Protein AF-A0A7S1RD30-F1 (afdb_monomer_lite)

pLDDT: mean 81.07, std 15.84, range [34.28, 95.56]

Sequence (143 aa):
AGASNMWLAKNTEIEVTNLGNGKTKFMSSKQGNGADNPRDPKALTVQQKNRAVTLEFEDFDELKVTMGATAGQHARYFMYVFRPSLICAKTVGKADGSEDEVVKVDPSKATTLPPTTSKPPAKDCLMTVPVLNYCVPKAWKFW

Structure (mmCIF, N/CA/C/O backbone):
data_AF-A0A7S1RD30-F1
#
_entry.id   AF-A0A7S1RD30-F1
#
loop_
_atom_site.group_PDB
_atom_site.id
_atom_site.type_symbol
_atom_site.label_atom_id
_atom_site.label_alt_id
_atom_site.label_comp_id
_atom_site.label_asym_id
_atom_site.label_entity_id
_atom_site.label_seq_id
_atom_site.pdbx_PDB_ins_code
_atom_site.Cartn_x
_atom_site.Cartn_y
_atom_site.Cartn_z
_atom_site.occupancy
_atom_site.B_iso_or_equiv
_atom_site.auth_seq_id
_atom_site.auth_comp_id
_atom_site.auth_asym_id
_atom_site.auth_atom_id
_atom_site.pdbx_PDB_model_num
ATOM 1 N N . ALA A 1 1 ? -16.480 4.480 10.438 1.00 55.56 1 ALA A N 1
ATOM 2 C CA . ALA A 1 1 ? -15.193 4.359 11.152 1.00 55.56 1 ALA A CA 1
ATOM 3 C C . ALA A 1 1 ? -14.045 4.364 10.138 1.00 55.56 1 ALA A C 1
ATOM 5 O O . ALA A 1 1 ? -14.292 4.044 8.980 1.00 55.56 1 ALA A O 1
ATOM 6 N N . GLY A 1 2 ? -12.839 4.788 10.532 1.00 76.06 2 GLY A N 1
ATOM 7 C CA . GLY A 1 2 ? -11.620 4.623 9.723 1.00 76.06 2 GLY A CA 1
ATOM 8 C C . GLY A 1 2 ? -10.939 3.281 10.019 1.00 76.06 2 GLY A C 1
ATOM 9 O O . GLY A 1 2 ? -11.403 2.551 10.889 1.00 76.06 2 GLY A O 1
ATOM 10 N N . ALA A 1 3 ? -9.850 2.955 9.320 1.00 87.88 3 ALA A N 1
ATOM 11 C CA . ALA A 1 3 ? -9.041 1.776 9.647 1.00 87.88 3 ALA A CA 1
ATOM 12 C C . ALA A 1 3 ? -8.461 1.890 11.072 1.00 87.88 3 ALA A C 1
ATOM 14 O O . ALA A 1 3 ? -8.019 2.976 11.456 1.00 87.88 3 ALA A O 1
ATOM 15 N N . SER A 1 4 ? -8.445 0.788 11.829 1.00 89.50 4 SER A N 1
ATOM 16 C CA . SER A 1 4 ? -7.824 0.716 13.161 1.00 89.50 4 SER A CA 1
ATOM 17 C C . SER A 1 4 ? -6.305 0.601 13.042 1.00 89.50 4 SER A C 1
ATOM 19 O O . SER A 1 4 ? -5.568 1.264 13.767 1.00 89.50 4 SER A O 1
ATOM 21 N N . ASN A 1 5 ? -5.831 -0.178 12.065 1.00 91.38 5 ASN A N 1
ATOM 22 C CA . ASN A 1 5 ? -4.415 -0.365 11.781 1.00 91.38 5 ASN A CA 1
ATOM 23 C C . ASN A 1 5 ? -4.121 -0.308 10.277 1.00 91.38 5 ASN A C 1
ATOM 25 O O . ASN A 1 5 ? -4.952 -0.648 9.432 1.00 91.38 5 ASN A O 1
ATOM 29 N N . MET A 1 6 ? -2.901 0.108 9.941 1.00 93.38 6 MET A N 1
ATOM 30 C CA . MET A 1 6 ? -2.383 0.134 8.577 1.00 93.38 6 MET A CA 1
ATOM 31 C C . MET A 1 6 ? -0.987 -0.477 8.536 1.00 93.38 6 MET A C 1
ATOM 33 O O . MET A 1 6 ? -0.200 -0.301 9.459 1.00 93.38 6 MET A O 1
ATOM 37 N N . TRP A 1 7 ? -0.651 -1.154 7.444 1.00 95.56 7 TRP A N 1
ATOM 38 C CA . TRP A 1 7 ? 0.703 -1.622 7.171 1.00 95.56 7 TRP A CA 1
ATOM 39 C C . TRP A 1 7 ? 1.192 -1.073 5.841 1.00 95.56 7 TRP A C 1
ATOM 41 O O . TRP A 1 7 ? 0.437 -1.019 4.866 1.00 95.56 7 TRP A O 1
ATOM 51 N N . LEU A 1 8 ? 2.470 -0.701 5.817 1.00 95.44 8 LEU A N 1
ATOM 52 C CA . LEU A 1 8 ? 3.211 -0.254 4.640 1.00 95.44 8 LEU A CA 1
ATOM 53 C C . LEU A 1 8 ? 4.585 -0.922 4.636 1.00 95.44 8 LEU A C 1
ATOM 55 O O . LEU A 1 8 ? 5.137 -1.222 5.691 1.00 95.44 8 LEU A O 1
ATOM 59 N N . ALA A 1 9 ? 5.170 -1.127 3.460 1.00 93.69 9 ALA A N 1
ATOM 60 C CA . ALA A 1 9 ? 6.586 -1.469 3.391 1.00 93.69 9 ALA A CA 1
ATOM 61 C C . ALA A 1 9 ? 7.445 -0.269 3.831 1.00 93.69 9 ALA A C 1
ATOM 63 O O . ALA A 1 9 ? 7.094 0.882 3.570 1.00 93.69 9 ALA A O 1
ATOM 64 N N . LYS A 1 10 ? 8.608 -0.517 4.437 1.00 91.38 10 LYS A N 1
ATOM 65 C CA . LYS A 1 10 ? 9.556 0.535 4.842 1.00 91.38 10 LYS A CA 1
ATOM 66 C C . LYS A 1 10 ? 9.975 1.447 3.690 1.00 91.38 10 LYS A C 1
ATOM 68 O O . LYS A 1 10 ? 10.121 2.645 3.885 1.00 91.38 10 LYS A O 1
ATOM 73 N N . ASN A 1 11 ? 10.124 0.881 2.493 1.00 91.00 11 ASN A N 1
ATOM 74 C CA . ASN A 1 11 ? 10.468 1.605 1.268 1.00 91.00 11 ASN A CA 1
ATOM 75 C C . ASN A 1 11 ? 9.228 1.852 0.395 1.00 91.00 11 ASN A C 1
ATOM 77 O O . ASN A 1 11 ? 9.281 1.687 -0.823 1.00 91.00 11 ASN A O 1
ATOM 81 N N . THR A 1 12 ? 8.093 2.166 1.022 1.00 94.50 12 THR A N 1
ATOM 82 C CA . THR A 1 12 ? 6.817 2.337 0.324 1.00 94.50 12 THR A CA 1
ATOM 83 C C . THR A 1 12 ? 6.889 3.387 -0.793 1.00 94.50 12 THR A C 1
ATOM 85 O O . THR A 1 12 ? 7.477 4.459 -0.654 1.00 94.50 12 THR A O 1
ATOM 88 N N . GLU A 1 13 ? 6.233 3.079 -1.907 1.00 95.00 13 GLU A N 1
ATOM 89 C CA . GLU A 1 13 ? 5.949 3.976 -3.028 1.00 95.00 13 GLU A CA 1
ATOM 90 C C . GLU A 1 13 ? 4.505 4.516 -2.951 1.00 95.00 13 GLU A C 1
ATOM 92 O O . GLU A 1 13 ? 3.930 4.946 -3.955 1.00 95.00 13 GLU A O 1
ATOM 97 N N . ILE A 1 14 ? 3.905 4.468 -1.756 1.00 94.88 14 ILE A N 1
ATOM 98 C CA . ILE A 1 14 ? 2.576 4.996 -1.447 1.00 94.88 14 ILE A CA 1
ATOM 99 C C . ILE A 1 14 ? 2.697 6.226 -0.547 1.00 94.88 14 ILE A C 1
ATOM 101 O O . ILE A 1 14 ? 3.180 6.151 0.581 1.00 94.88 14 ILE A O 1
ATOM 105 N N . GLU A 1 15 ? 2.190 7.348 -1.042 1.00 94.38 15 GLU A N 1
ATOM 106 C CA . GLU A 1 15 ? 1.905 8.556 -0.278 1.00 94.38 15 GLU A CA 1
ATOM 107 C C . GLU A 1 15 ? 0.559 8.408 0.431 1.00 94.38 15 GLU A C 1
ATOM 109 O O . GLU A 1 15 ? -0.466 8.116 -0.195 1.00 94.38 15 GLU A O 1
ATOM 114 N N . VAL A 1 16 ? 0.562 8.629 1.746 1.00 93.31 16 VAL A N 1
ATOM 115 C CA . VAL A 1 16 ? -0.640 8.582 2.583 1.00 93.31 16 VAL A CA 1
ATOM 116 C C . VAL A 1 16 ? -0.982 9.985 3.063 1.00 93.31 16 VAL A C 1
ATOM 118 O O . VAL A 1 16 ? -0.131 10.693 3.601 1.00 93.31 16 VAL A O 1
ATOM 121 N N . THR A 1 17 ? -2.238 10.383 2.882 1.00 91.06 17 THR A N 1
ATOM 122 C CA . THR A 1 17 ? -2.756 11.675 3.341 1.00 91.06 17 THR A CA 1
ATOM 123 C C . THR A 1 17 ? -4.036 11.470 4.140 1.00 91.06 17 THR A C 1
ATOM 125 O O . THR A 1 17 ? -5.032 10.977 3.605 1.00 91.06 17 THR A O 1
ATOM 128 N N . ASN A 1 18 ? -4.036 11.880 5.408 1.00 88.06 18 ASN A N 1
ATOM 129 C CA . ASN A 1 18 ? -5.254 11.997 6.202 1.00 88.06 18 ASN A CA 1
ATOM 130 C C . ASN A 1 18 ? -6.087 13.187 5.689 1.00 88.06 18 ASN A C 1
ATOM 132 O O . ASN A 1 18 ? -5.622 14.324 5.683 1.00 88.06 18 ASN A O 1
ATOM 136 N N . LEU A 1 19 ? -7.308 12.917 5.220 1.00 87.56 19 LEU A N 1
ATOM 137 C CA . LEU A 1 19 ? -8.236 13.931 4.704 1.00 87.56 19 LEU A CA 1
ATOM 138 C C . LEU A 1 19 ? -9.226 14.429 5.774 1.00 87.56 19 LEU A C 1
ATOM 140 O O . LEU A 1 19 ? -10.148 15.181 5.458 1.00 87.56 19 LEU A O 1
ATOM 144 N N . GLY A 1 20 ? -9.066 13.995 7.025 1.00 83.38 20 GLY A N 1
ATOM 145 C CA . GLY A 1 20 ? -10.017 14.225 8.106 1.00 83.38 20 GLY A CA 1
ATOM 146 C C . GLY A 1 20 ? -11.276 13.362 7.979 1.00 83.38 20 GLY A C 1
ATOM 147 O O . GLY A 1 20 ? -11.492 12.655 6.993 1.00 83.38 20 GLY A O 1
ATOM 148 N N . ASN A 1 21 ? -12.134 13.411 9.003 1.00 83.19 21 ASN A N 1
ATOM 149 C CA . ASN A 1 21 ? -13.441 12.736 9.016 1.00 83.19 21 ASN A CA 1
ATOM 150 C C . ASN A 1 21 ? -13.375 11.225 8.709 1.00 83.19 21 ASN A C 1
ATOM 152 O O . ASN A 1 21 ? -14.254 10.679 8.042 1.00 83.19 21 ASN A O 1
ATOM 156 N N . GLY A 1 22 ? -12.303 10.556 9.147 1.00 79.88 22 GLY A N 1
ATOM 157 C CA . GLY A 1 22 ? -12.086 9.124 8.915 1.00 79.88 22 GLY A CA 1
ATOM 158 C C . GLY A 1 22 ? -11.747 8.749 7.468 1.00 79.88 22 GLY A C 1
ATOM 159 O O . GLY A 1 22 ? -11.811 7.571 7.125 1.00 79.88 22 GLY A O 1
ATOM 160 N N . LYS A 1 23 ? -11.405 9.721 6.613 1.00 87.12 23 LYS A N 1
ATOM 161 C CA . LYS A 1 23 ? -11.007 9.491 5.220 1.00 87.12 23 LYS A CA 1
ATOM 162 C C . LYS A 1 23 ? -9.491 9.552 5.080 1.00 87.12 23 LYS A C 1
ATOM 164 O O . LYS A 1 23 ? -8.856 10.513 5.508 1.00 87.12 23 LYS A O 1
ATOM 169 N N . THR A 1 24 ? -8.938 8.577 4.370 1.00 90.94 24 THR A N 1
ATOM 170 C CA . THR A 1 24 ? -7.513 8.523 4.038 1.00 90.94 24 THR A CA 1
ATOM 171 C C . THR A 1 24 ? -7.356 8.366 2.536 1.00 90.94 24 THR A C 1
ATOM 173 O O . THR A 1 24 ? -8.030 7.543 1.915 1.00 90.94 24 THR A O 1
ATOM 176 N N . LYS A 1 25 ? -6.472 9.168 1.944 1.00 92.44 25 LYS A N 1
ATOM 177 C CA . LYS A 1 25 ? -6.079 9.051 0.541 1.00 92.44 25 LYS A CA 1
ATOM 178 C C . LYS A 1 25 ? -4.755 8.306 0.447 1.00 92.44 25 LYS A C 1
ATOM 180 O O . LYS A 1 25 ? -3.795 8.664 1.123 1.00 92.44 25 LYS A O 1
ATOM 185 N N . PHE A 1 26 ? -4.720 7.328 -0.448 1.00 94.00 26 PHE A N 1
ATOM 186 C CA . PHE A 1 26 ? -3.516 6.615 -0.858 1.00 94.00 26 PHE A CA 1
ATOM 187 C C . PHE A 1 26 ? -3.210 6.994 -2.301 1.00 94.00 26 PHE A C 1
ATOM 189 O O . PHE A 1 26 ? -4.078 6.886 -3.169 1.00 94.00 26 PHE A O 1
ATOM 196 N N . MET A 1 27 ? -1.998 7.470 -2.560 1.00 94.75 27 MET A N 1
ATOM 197 C CA . MET A 1 27 ? -1.564 7.889 -3.888 1.00 94.75 27 MET A CA 1
ATOM 198 C C . MET A 1 27 ? -0.201 7.279 -4.190 1.00 94.75 27 MET A C 1
ATOM 200 O O . MET A 1 27 ? 0.632 7.156 -3.304 1.00 94.75 27 MET A O 1
ATOM 204 N N . SER A 1 28 ? 0.038 6.864 -5.431 1.00 94.00 28 SER A N 1
ATOM 205 C CA . SER A 1 28 ? 1.367 6.375 -5.799 1.00 94.00 28 SER A CA 1
ATOM 206 C C . SER A 1 28 ? 2.342 7.542 -5.954 1.00 94.00 28 SER A C 1
ATOM 208 O O . SER A 1 28 ? 1.993 8.544 -6.576 1.00 94.00 28 SER A O 1
ATOM 210 N N . SER A 1 29 ? 3.565 7.386 -5.446 1.00 94.19 29 SER A N 1
ATOM 211 C CA . SER A 1 29 ? 4.661 8.351 -5.614 1.00 94.19 29 SER A CA 1
ATOM 212 C C . SER A 1 29 ? 5.550 8.060 -6.829 1.00 94.19 29 SER A C 1
ATOM 214 O O . SER A 1 29 ? 6.484 8.813 -7.122 1.00 94.19 29 SER A O 1
ATOM 216 N N . LYS A 1 30 ? 5.299 6.954 -7.545 1.00 93.06 30 LYS A N 1
ATOM 217 C CA . LYS A 1 30 ? 6.099 6.493 -8.688 1.00 93.06 30 LYS A CA 1
ATOM 218 C C . LYS A 1 30 ? 5.216 6.073 -9.857 1.00 93.06 30 LYS A C 1
ATOM 220 O O . LYS A 1 30 ? 4.167 5.460 -9.692 1.00 93.06 30 LYS A O 1
ATOM 225 N N . GLN A 1 31 ? 5.678 6.347 -11.072 1.00 91.44 31 GLN A N 1
ATOM 226 C CA . GLN A 1 31 ? 5.022 5.846 -12.276 1.00 91.44 31 GLN A CA 1
ATOM 227 C C . GLN A 1 31 ? 5.251 4.329 -12.427 1.00 91.44 31 GLN A C 1
ATOM 229 O O . GLN A 1 31 ? 6.330 3.809 -12.128 1.00 91.44 31 GLN A O 1
ATOM 234 N N . GLY A 1 32 ? 4.219 3.611 -12.876 1.00 90.12 32 GLY A N 1
ATOM 235 C CA . GLY A 1 32 ? 4.299 2.190 -13.229 1.00 90.12 32 GLY A CA 1
ATOM 236 C C . GLY A 1 32 ? 4.682 1.963 -14.689 1.00 90.12 32 GLY A C 1
ATOM 237 O O . GLY A 1 32 ? 4.641 2.888 -15.498 1.00 90.12 32 GLY A O 1
ATOM 238 N N . ASN A 1 33 ? 5.033 0.724 -15.023 1.00 89.81 33 ASN A N 1
ATOM 239 C CA . ASN A 1 33 ? 5.430 0.310 -16.371 1.00 89.81 33 ASN A CA 1
ATOM 240 C C . ASN A 1 33 ? 4.675 -0.939 -16.870 1.00 89.81 33 ASN A C 1
ATOM 242 O O . ASN A 1 33 ? 4.971 -1.448 -17.946 1.00 89.81 33 ASN A O 1
ATOM 246 N N . GLY A 1 34 ? 3.714 -1.450 -16.098 1.00 88.19 34 GLY A N 1
ATOM 247 C CA . GLY A 1 34 ? 2.906 -2.623 -16.429 1.00 88.19 34 GLY A CA 1
ATOM 248 C C . GLY A 1 34 ? 3.589 -3.949 -16.088 1.00 88.19 34 GLY A C 1
ATOM 249 O O . GLY A 1 34 ? 2.907 -4.885 -15.675 1.00 88.19 34 GLY A O 1
ATOM 250 N N . ALA A 1 35 ? 4.920 -4.031 -16.176 1.00 88.75 35 ALA A N 1
ATOM 251 C CA . ALA A 1 35 ? 5.681 -5.190 -15.702 1.00 88.75 35 ALA A CA 1
ATOM 252 C C . ALA A 1 35 ? 5.641 -5.320 -14.169 1.00 88.75 35 ALA A C 1
ATOM 254 O O . ALA A 1 35 ? 5.805 -6.412 -13.631 1.00 88.75 35 ALA A O 1
ATOM 255 N N . ASP A 1 36 ? 5.370 -4.214 -13.476 1.00 88.75 36 ASP A N 1
ATOM 256 C CA . ASP A 1 36 ? 5.162 -4.154 -12.034 1.00 88.75 36 ASP A CA 1
ATOM 257 C C . ASP A 1 36 ? 3.807 -4.724 -11.574 1.00 88.75 36 ASP A C 1
ATOM 259 O O . ASP A 1 36 ? 3.601 -4.892 -10.372 1.00 88.75 36 ASP A O 1
ATOM 263 N N . ASN A 1 37 ? 2.901 -5.089 -12.490 1.00 91.31 37 ASN A N 1
ATOM 264 C CA . ASN A 1 37 ? 1.609 -5.673 -12.133 1.00 91.31 37 ASN A CA 1
ATOM 265 C C . ASN A 1 37 ? 1.776 -7.063 -11.482 1.00 91.31 37 ASN A C 1
ATOM 267 O O . ASN A 1 37 ? 2.441 -7.937 -12.054 1.00 91.31 37 ASN A O 1
ATOM 271 N N . PRO A 1 38 ? 1.152 -7.317 -10.315 1.00 91.44 38 PRO A N 1
ATOM 272 C CA . PRO A 1 38 ? 1.124 -8.646 -9.716 1.00 91.44 38 PRO A CA 1
ATOM 273 C C . PRO A 1 38 ? 0.486 -9.677 -10.648 1.00 91.44 38 PRO A C 1
ATOM 275 O O . PRO A 1 38 ? -0.581 -9.437 -11.210 1.00 91.44 38 PRO A O 1
ATOM 278 N N . ARG A 1 39 ? 1.124 -10.846 -10.778 1.00 92.00 39 ARG A N 1
ATOM 279 C CA . ARG A 1 39 ? 0.555 -12.007 -11.488 1.00 92.00 39 ARG A CA 1
ATOM 280 C C . ARG A 1 39 ? -0.173 -12.966 -10.549 1.00 92.00 39 ARG A C 1
ATOM 282 O O . ARG A 1 39 ? -1.140 -13.595 -10.958 1.00 92.00 39 ARG A O 1
ATOM 289 N N . ASP A 1 40 ? 0.288 -13.062 -9.302 1.00 92.06 40 ASP A N 1
ATOM 290 C CA . ASP A 1 40 ? -0.325 -13.862 -8.243 1.00 92.06 40 ASP A CA 1
ATOM 291 C C . ASP A 1 40 ? -0.465 -12.996 -6.977 1.00 92.06 40 ASP A C 1
ATOM 293 O O . ASP A 1 40 ? 0.542 -12.533 -6.438 1.00 92.06 40 ASP A O 1
ATOM 297 N N . PRO A 1 41 ? -1.682 -12.774 -6.454 1.00 90.62 41 PRO A N 1
ATOM 298 C CA . PRO A 1 41 ? -1.879 -11.994 -5.231 1.00 90.62 41 PRO A CA 1
ATOM 299 C C . PRO A 1 41 ? -1.273 -12.641 -3.970 1.00 90.62 41 PRO A C 1
ATOM 301 O O . PRO A 1 41 ? -1.211 -11.992 -2.925 1.00 90.62 41 PRO A O 1
ATOM 304 N N . LYS A 1 42 ? -0.847 -13.912 -4.024 1.00 92.31 42 LYS A N 1
ATOM 305 C CA . LYS A 1 42 ? -0.185 -14.630 -2.921 1.00 92.31 42 LYS A CA 1
ATOM 306 C C . LYS A 1 42 ? 1.345 -14.599 -3.005 1.00 92.31 42 LYS A C 1
ATOM 308 O O . LYS A 1 42 ? 1.992 -15.020 -2.043 1.00 92.31 42 LYS A O 1
ATOM 313 N N . ALA A 1 43 ? 1.918 -14.109 -4.104 1.00 93.25 43 ALA A N 1
ATOM 314 C CA . ALA A 1 43 ? 3.356 -14.082 -4.348 1.00 93.25 43 ALA A CA 1
ATOM 315 C C . ALA A 1 43 ? 3.758 -12.754 -5.005 1.00 93.25 43 ALA A C 1
ATOM 317 O O . ALA A 1 43 ? 3.542 -12.543 -6.196 1.00 93.25 43 ALA A O 1
ATOM 318 N N . LEU A 1 44 ? 4.349 -11.856 -4.216 1.00 93.62 44 LEU A N 1
ATOM 319 C CA . LEU A 1 44 ? 4.682 -10.496 -4.639 1.00 93.62 44 LEU A CA 1
ATOM 320 C C . LEU A 1 44 ? 6.188 -10.265 -4.649 1.00 93.62 44 LEU A C 1
ATOM 322 O O . LEU A 1 44 ? 6.909 -10.746 -3.777 1.00 93.62 44 LEU A O 1
ATOM 326 N N . THR A 1 45 ? 6.670 -9.484 -5.609 1.00 93.00 45 THR A N 1
ATOM 327 C CA . THR A 1 45 ? 8.039 -8.961 -5.558 1.00 93.00 45 THR A CA 1
ATOM 328 C C . THR A 1 45 ? 8.171 -7.883 -4.479 1.00 93.00 45 THR A C 1
ATOM 330 O O . THR A 1 45 ? 7.181 -7.321 -4.004 1.00 93.00 45 THR A O 1
ATOM 333 N N . VAL A 1 46 ? 9.413 -7.534 -4.134 1.00 92.75 46 VAL A N 1
ATOM 334 C CA . VAL A 1 46 ? 9.733 -6.411 -3.227 1.00 92.75 46 VAL A CA 1
ATOM 335 C C . VAL A 1 46 ? 9.046 -5.124 -3.674 1.00 92.75 46 VAL A C 1
ATOM 337 O O . VAL A 1 46 ? 8.379 -4.451 -2.895 1.00 92.75 46 VAL A O 1
ATOM 340 N N . GLN A 1 47 ? 9.166 -4.805 -4.964 1.00 92.50 47 GLN A N 1
ATOM 341 C CA . GLN A 1 47 ? 8.579 -3.600 -5.537 1.00 92.50 47 GLN A CA 1
ATOM 342 C C . GLN A 1 47 ? 7.050 -3.625 -5.449 1.00 92.50 47 GLN A C 1
ATOM 344 O O . GLN A 1 47 ? 6.433 -2.616 -5.120 1.00 92.50 47 GLN A O 1
ATOM 349 N N . GLN A 1 48 ? 6.429 -4.778 -5.701 1.00 93.94 48 GLN A N 1
ATOM 350 C CA . GLN A 1 48 ? 4.979 -4.923 -5.583 1.00 93.94 48 GLN A CA 1
ATOM 351 C C . GLN A 1 48 ? 4.501 -4.729 -4.141 1.00 93.94 48 GLN A C 1
ATOM 353 O O . GLN A 1 48 ? 3.467 -4.101 -3.930 1.00 93.94 48 GLN A O 1
ATOM 358 N N . LYS A 1 49 ? 5.271 -5.183 -3.144 1.00 94.00 49 LYS A N 1
ATOM 359 C CA . LYS A 1 49 ? 4.990 -4.890 -1.730 1.00 94.00 49 LYS A CA 1
ATOM 360 C C . LYS A 1 49 ? 5.192 -3.414 -1.389 1.00 94.00 49 LYS A C 1
ATOM 362 O O . LYS A 1 49 ? 4.356 -2.845 -0.698 1.00 94.00 49 LYS A O 1
ATOM 367 N N . ASN A 1 50 ? 6.209 -2.753 -1.942 1.00 94.12 50 ASN A N 1
ATOM 368 C CA . ASN A 1 50 ? 6.369 -1.302 -1.788 1.00 94.12 50 ASN A CA 1
ATOM 369 C C . ASN A 1 50 ? 5.177 -0.507 -2.349 1.00 94.12 50 ASN A C 1
ATOM 371 O O . ASN A 1 50 ? 4.953 0.623 -1.934 1.00 94.12 50 ASN A O 1
ATOM 375 N N . ARG A 1 51 ? 4.387 -1.083 -3.260 1.00 94.38 51 ARG A N 1
ATOM 376 C CA . ARG A 1 51 ? 3.196 -0.462 -3.867 1.00 94.38 51 ARG A CA 1
ATOM 377 C C . ARG A 1 51 ? 1.878 -0.933 -3.249 1.00 94.38 51 ARG A C 1
ATOM 379 O O . ARG A 1 51 ? 0.817 -0.697 -3.823 1.00 94.38 51 ARG A O 1
ATOM 386 N N . ALA A 1 52 ? 1.929 -1.608 -2.105 1.00 94.19 52 ALA A N 1
ATOM 387 C CA . ALA A 1 52 ? 0.754 -2.134 -1.431 1.00 94.19 52 ALA A CA 1
ATOM 388 C C . ALA A 1 52 ? 0.501 -1.426 -0.097 1.00 94.19 52 ALA A C 1
ATOM 390 O O . ALA A 1 52 ? 1.414 -0.947 0.573 1.00 94.19 52 ALA A O 1
ATOM 391 N N . VAL A 1 53 ? -0.768 -1.419 0.301 1.00 94.25 53 VAL A N 1
ATOM 392 C CA . VAL A 1 53 ? -1.218 -1.070 1.647 1.00 94.25 53 VAL A CA 1
ATOM 393 C C . VAL A 1 53 ? -2.103 -2.202 2.154 1.00 94.25 53 VAL A C 1
ATOM 395 O O . VAL A 1 53 ? -2.849 -2.814 1.390 1.00 94.25 53 VAL A O 1
ATOM 398 N N . THR A 1 54 ? -2.004 -2.515 3.440 1.00 94.75 54 THR A N 1
ATOM 399 C CA . THR A 1 54 ? -2.958 -3.390 4.132 1.00 94.75 54 THR A CA 1
ATOM 400 C C . THR A 1 54 ? -3.647 -2.576 5.210 1.00 94.75 54 THR A C 1
ATOM 402 O O . THR A 1 54 ? -2.982 -1.852 5.946 1.00 94.75 54 THR A O 1
ATOM 405 N N . LEU A 1 55 ? -4.971 -2.678 5.271 1.00 92.81 55 LEU A N 1
ATOM 406 C CA . LEU A 1 55 ? -5.815 -1.980 6.231 1.00 92.81 55 LEU A CA 1
ATOM 407 C C . LEU A 1 55 ? -6.563 -3.018 7.059 1.00 92.81 55 LEU A C 1
ATOM 409 O O . LEU A 1 55 ? -7.069 -3.995 6.507 1.00 92.81 55 LEU A O 1
ATOM 413 N N . GLU A 1 56 ? -6.630 -2.786 8.360 1.00 91.94 56 GLU A N 1
ATOM 414 C CA . GLU A 1 56 ? -7.480 -3.531 9.281 1.00 91.94 56 GLU A CA 1
ATOM 415 C C . GLU A 1 56 ? -8.587 -2.612 9.783 1.00 91.94 56 GLU A C 1
ATOM 417 O O . GLU A 1 56 ? -8.370 -1.423 10.032 1.00 91.94 56 GLU A O 1
ATOM 422 N N . PHE A 1 57 ? -9.780 -3.179 9.897 1.00 89.94 57 PHE A N 1
ATOM 423 C CA . PHE A 1 57 ? -10.957 -2.516 10.422 1.00 89.94 57 PHE A CA 1
ATOM 424 C C . PHE A 1 57 ? -11.510 -3.389 11.546 1.00 89.94 57 PHE A C 1
ATOM 426 O O . PHE A 1 57 ? -11.675 -4.595 11.365 1.00 89.94 57 PHE A O 1
ATOM 433 N N . GLU A 1 58 ? -11.784 -2.772 12.687 1.00 90.31 58 GLU A N 1
ATOM 434 C CA . GLU A 1 58 ? -12.488 -3.376 13.819 1.00 90.31 58 GLU A CA 1
ATOM 435 C C . GLU A 1 58 ? -13.918 -2.828 13.838 1.00 90.31 58 GLU A C 1
ATOM 437 O O . GLU A 1 58 ? -14.133 -1.694 13.401 1.00 90.31 58 GLU A O 1
ATOM 442 N N . ASP A 1 59 ? -14.881 -3.637 14.290 1.00 88.88 59 ASP A N 1
ATOM 443 C CA . ASP A 1 59 ? -16.310 -3.284 14.330 1.00 88.88 59 ASP A CA 1
ATOM 444 C C . ASP A 1 59 ? -16.804 -2.666 13.003 1.00 88.88 59 ASP A C 1
ATOM 446 O O . ASP A 1 59 ? -17.245 -1.516 12.921 1.00 88.88 59 ASP A O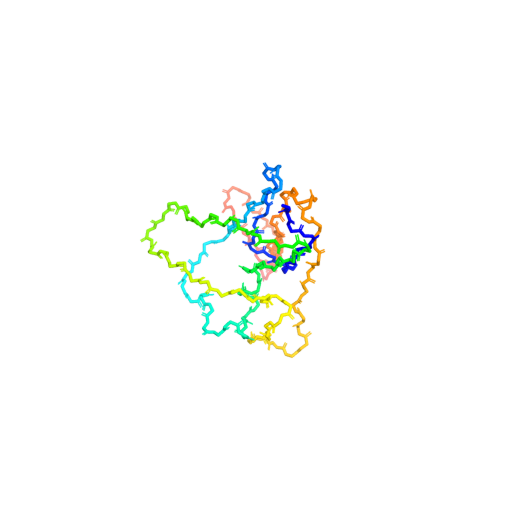 1
ATOM 450 N N . PHE A 1 60 ? -16.633 -3.431 11.920 1.00 86.25 60 PHE A N 1
ATOM 451 C CA . PHE A 1 60 ? -16.753 -2.961 10.542 1.00 86.25 60 PHE A CA 1
ATOM 452 C C . PHE A 1 60 ? -18.025 -3.453 9.840 1.00 86.25 60 PHE A C 1
ATOM 454 O O . PHE A 1 60 ? -18.200 -4.656 9.657 1.00 86.25 60 PHE A O 1
ATOM 461 N N . ASP A 1 61 ? -18.826 -2.512 9.332 1.00 89.25 61 ASP A N 1
ATOM 462 C CA . ASP A 1 61 ? -19.996 -2.806 8.489 1.00 89.25 61 ASP A CA 1
ATOM 463 C C . ASP A 1 61 ? -19.746 -2.512 6.998 1.00 89.25 61 ASP A C 1
ATOM 465 O O . ASP A 1 61 ? -20.069 -3.312 6.121 1.00 89.25 61 ASP A O 1
ATOM 469 N N . GLU A 1 62 ? -19.175 -1.340 6.693 1.00 88.81 62 GLU A N 1
ATOM 470 C CA . GLU A 1 62 ? -19.102 -0.784 5.337 1.00 88.81 62 GLU A CA 1
ATOM 471 C C . GLU A 1 62 ? -17.823 0.039 5.115 1.00 88.81 62 GLU A C 1
ATOM 473 O O . GLU A 1 62 ? -17.416 0.838 5.963 1.00 88.81 62 GLU A O 1
ATOM 478 N N . LEU A 1 63 ? -17.253 -0.066 3.905 1.00 86.50 63 LEU A N 1
ATOM 479 C CA . LEU A 1 63 ? -16.230 0.848 3.393 1.00 86.50 63 LEU A CA 1
ATOM 480 C C . LEU A 1 63 ? -16.656 1.429 2.045 1.00 86.50 63 LEU A C 1
ATOM 482 O O . LEU A 1 63 ? -16.877 0.699 1.080 1.00 86.50 63 LEU A O 1
ATOM 486 N N . LYS A 1 64 ? -16.651 2.760 1.944 1.00 89.94 64 LYS A N 1
ATOM 487 C CA . LYS A 1 64 ? -16.746 3.458 0.657 1.00 89.94 64 LYS A CA 1
ATOM 488 C C . LYS A 1 64 ? -15.347 3.699 0.105 1.00 89.94 64 LYS A C 1
ATOM 490 O O . LYS A 1 64 ? -14.584 4.484 0.665 1.00 89.94 64 LYS A O 1
ATOM 495 N N . VAL A 1 65 ? -15.028 3.040 -1.006 1.00 89.19 65 VAL A N 1
ATOM 496 C CA . VAL A 1 65 ? -13.746 3.189 -1.704 1.00 89.19 65 VAL A CA 1
ATOM 497 C C . VAL A 1 65 ? -13.945 4.011 -2.971 1.00 89.19 65 VAL A C 1
ATOM 499 O O . VAL A 1 65 ? -14.739 3.647 -3.835 1.00 89.19 65 VAL A O 1
ATOM 502 N N . THR A 1 66 ? -13.174 5.088 -3.112 1.00 92.88 66 THR A N 1
ATOM 503 C CA . THR A 1 66 ? -13.052 5.823 -4.376 1.00 92.88 66 THR A CA 1
ATOM 504 C C . THR A 1 66 ? -11.731 5.451 -5.031 1.00 92.88 66 THR A C 1
ATOM 506 O O . THR A 1 66 ? -10.666 5.700 -4.467 1.00 92.88 66 THR A O 1
ATOM 509 N N . MET A 1 67 ? -11.791 4.873 -6.229 1.00 91.81 67 MET A N 1
ATOM 510 C CA . MET A 1 67 ? -10.611 4.585 -7.045 1.00 91.81 67 MET A CA 1
ATOM 511 C C . MET A 1 67 ? -10.432 5.672 -8.105 1.00 91.81 67 MET A C 1
ATOM 513 O O . MET A 1 67 ? -11.408 6.189 -8.644 1.00 91.81 67 MET A O 1
ATOM 517 N N . GLY A 1 68 ? -9.186 6.024 -8.409 1.00 92.56 68 GLY A N 1
ATOM 518 C CA . GLY A 1 68 ? -8.886 7.050 -9.399 1.00 92.56 68 GLY A CA 1
ATOM 519 C C . GLY A 1 68 ? -7.455 6.968 -9.907 1.00 92.56 68 GLY A C 1
ATOM 520 O O . GLY A 1 68 ? -6.598 6.311 -9.315 1.00 92.56 68 GLY A O 1
ATOM 521 N N . ALA A 1 69 ? -7.210 7.638 -11.026 1.00 93.12 69 ALA A N 1
ATOM 522 C CA . ALA A 1 69 ? -5.893 7.814 -11.618 1.00 93.12 69 ALA A CA 1
ATOM 523 C C . ALA A 1 69 ? -5.692 9.293 -11.962 1.00 93.12 69 ALA A C 1
ATOM 525 O O . ALA A 1 69 ? -6.652 10.010 -12.246 1.00 93.12 69 ALA A O 1
ATOM 526 N N . THR A 1 70 ? -4.445 9.750 -11.925 1.00 92.06 70 THR A N 1
ATOM 527 C CA . THR A 1 70 ? -4.053 11.051 -12.475 1.00 92.06 70 THR A CA 1
ATOM 528 C C . THR A 1 70 ? -3.961 10.979 -14.005 1.00 92.06 70 THR A C 1
ATOM 530 O O . THR A 1 70 ? -3.988 9.892 -14.586 1.00 92.06 70 THR A O 1
ATOM 533 N N . ALA A 1 71 ? -3.863 12.135 -14.670 1.00 91.56 71 ALA A N 1
ATOM 534 C CA . ALA A 1 71 ? -3.701 12.197 -16.122 1.00 91.56 71 ALA A CA 1
ATOM 535 C C . ALA A 1 71 ? -2.424 11.465 -16.587 1.00 91.56 71 ALA A C 1
ATOM 537 O O . ALA A 1 71 ? -1.369 11.582 -15.964 1.00 91.56 71 ALA A O 1
ATOM 538 N N . GLY A 1 72 ? -2.519 10.731 -17.699 1.00 88.69 72 GLY A N 1
ATOM 539 C CA . GLY A 1 72 ? -1.419 9.958 -18.276 1.00 88.69 72 GLY A CA 1
ATOM 540 C C . GLY A 1 72 ? -1.768 9.400 -19.659 1.00 88.69 72 GLY A C 1
ATOM 541 O O . GLY A 1 72 ? -2.898 9.536 -20.116 1.00 88.69 72 GLY A O 1
ATOM 542 N N . GLN A 1 73 ? -0.793 8.779 -20.331 1.00 90.88 73 GLN A N 1
ATOM 543 C CA . GLN A 1 73 ? -0.938 8.296 -21.718 1.00 90.88 73 GLN A CA 1
ATOM 544 C C . GLN A 1 73 ? -1.314 6.811 -21.843 1.00 90.88 73 GLN A C 1
ATOM 546 O O . GLN A 1 73 ? -1.445 6.292 -22.949 1.00 90.88 73 GLN A O 1
ATOM 551 N N . HIS A 1 74 ? -1.461 6.100 -20.726 1.00 87.75 74 HIS A N 1
ATOM 552 C CA . HIS A 1 74 ? -1.679 4.655 -20.721 1.00 87.75 74 HIS A CA 1
ATOM 553 C C . HIS A 1 74 ? -2.971 4.294 -19.992 1.00 87.75 74 HIS A C 1
ATOM 555 O O . HIS A 1 74 ? -3.366 4.965 -19.037 1.00 87.75 74 HIS A O 1
ATOM 561 N N . ALA A 1 75 ? -3.614 3.210 -20.432 1.00 87.19 75 ALA A N 1
ATOM 562 C CA . ALA A 1 75 ? -4.810 2.686 -19.787 1.00 87.19 75 ALA A CA 1
ATOM 563 C C . ALA A 1 75 ? -4.513 2.242 -18.345 1.00 87.19 75 ALA A C 1
ATOM 565 O O . ALA A 1 75 ? -3.456 1.669 -18.062 1.00 87.19 75 ALA A O 1
ATOM 566 N N . ARG A 1 76 ? -5.472 2.464 -17.439 1.00 87.69 76 ARG A N 1
ATOM 567 C CA . ARG A 1 76 ? -5.419 1.960 -16.064 1.00 87.69 76 ARG A CA 1
ATOM 568 C C . ARG A 1 76 ? -6.560 0.983 -15.823 1.00 87.69 76 ARG A C 1
ATOM 570 O O . ARG A 1 76 ? -7.726 1.330 -15.974 1.00 87.69 76 ARG A O 1
ATOM 577 N N . TYR A 1 77 ? -6.195 -0.217 -15.390 1.00 87.50 77 TYR A N 1
ATOM 578 C CA . TYR A 1 77 ? -7.133 -1.238 -14.947 1.00 87.50 77 TYR A CA 1
ATOM 579 C C . TYR A 1 77 ? -7.190 -1.237 -13.422 1.00 87.50 77 TYR A C 1
ATOM 581 O O . TYR A 1 77 ? -6.150 -1.234 -12.761 1.00 87.50 77 TYR A O 1
ATOM 589 N N . PHE A 1 78 ? -8.402 -1.238 -12.872 1.00 87.62 78 PHE A N 1
ATOM 590 C CA . PHE A 1 78 ? -8.638 -1.408 -11.443 1.00 87.62 78 PHE A CA 1
ATOM 591 C C . PHE A 1 78 ? -9.155 -2.823 -11.213 1.00 87.62 78 PHE A C 1
ATOM 593 O O . PHE A 1 78 ? -10.272 -3.156 -11.599 1.00 87.62 78 PHE A O 1
ATOM 600 N N . MET A 1 79 ? -8.316 -3.662 -10.613 1.00 85.44 79 MET A N 1
ATOM 601 C CA . MET A 1 79 ? -8.680 -5.012 -10.191 1.00 85.44 79 MET A CA 1
ATOM 602 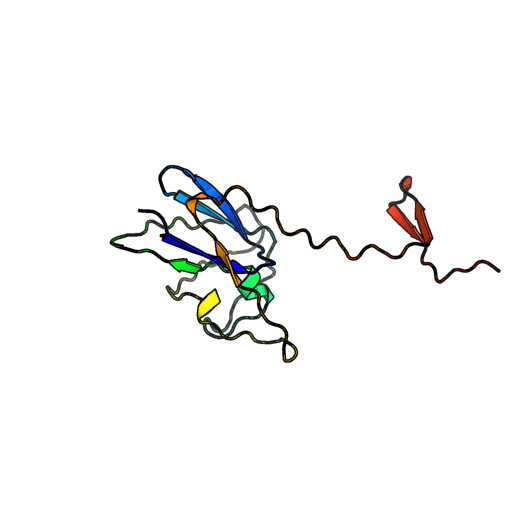C C . MET A 1 79 ? -8.671 -5.051 -8.669 1.00 85.44 79 MET A C 1
ATOM 604 O O . MET A 1 79 ? -7.827 -4.410 -8.040 1.00 85.44 79 MET A O 1
ATOM 608 N N . TYR A 1 80 ? -9.604 -5.788 -8.075 1.00 81.75 80 TYR A N 1
ATOM 609 C CA . TYR A 1 80 ? -9.744 -5.856 -6.628 1.00 81.75 80 TYR A CA 1
ATOM 610 C C . TYR A 1 80 ? -9.799 -7.300 -6.145 1.00 81.75 80 TYR A C 1
ATOM 612 O O . TYR A 1 80 ? -10.454 -8.164 -6.723 1.00 81.75 80 TYR A O 1
ATOM 620 N N . VAL A 1 81 ? -9.099 -7.535 -5.041 1.00 84.31 81 VAL A N 1
ATOM 621 C CA . VAL A 1 81 ? -9.228 -8.718 -4.199 1.00 84.31 81 VAL A CA 1
ATOM 622 C C . VAL A 1 81 ? -9.052 -8.251 -2.761 1.00 84.31 81 VAL A C 1
ATOM 624 O O . VAL A 1 81 ? -8.073 -7.582 -2.432 1.00 84.31 81 VAL A O 1
ATOM 627 N N . PHE A 1 82 ? -10.007 -8.570 -1.895 1.00 82.69 82 PHE A N 1
ATOM 628 C CA . PHE A 1 82 ? -9.956 -8.168 -0.492 1.00 82.69 82 PHE A CA 1
ATOM 629 C C . PHE A 1 82 ? -9.121 -9.177 0.300 1.00 82.69 82 PHE A C 1
ATOM 631 O O . PHE A 1 82 ? -9.645 -10.088 0.934 1.00 82.69 82 PHE A O 1
ATOM 638 N N . ARG A 1 83 ? -7.792 -9.055 0.202 1.00 89.50 83 ARG A N 1
ATOM 639 C CA . ARG A 1 83 ? -6.828 -9.869 0.954 1.00 89.50 83 ARG A CA 1
ATOM 640 C C . ARG A 1 83 ? -5.668 -8.994 1.438 1.00 89.50 83 ARG A C 1
ATOM 642 O O . ARG A 1 83 ? -5.154 -8.203 0.647 1.00 89.50 83 ARG A O 1
ATOM 649 N N . PRO A 1 84 ? -5.203 -9.157 2.686 1.00 93.19 84 PRO A N 1
ATOM 650 C CA . PRO A 1 84 ? -4.126 -8.336 3.227 1.00 93.19 84 PRO A CA 1
ATOM 651 C C . PRO A 1 84 ? -2.759 -8.776 2.668 1.00 93.19 84 PRO A C 1
ATOM 653 O O . PRO A 1 84 ? -2.102 -9.686 3.176 1.00 93.19 84 PRO A O 1
ATOM 656 N N . SER A 1 85 ? -2.339 -8.169 1.558 1.00 92.38 85 SER A N 1
ATOM 657 C CA . SER A 1 85 ? -1.185 -8.623 0.769 1.00 92.38 85 SER A CA 1
ATOM 658 C C . SER A 1 85 ? 0.160 -8.469 1.483 1.00 92.38 85 SER A C 1
ATOM 660 O O . SER A 1 85 ? 1.016 -9.340 1.342 1.00 92.38 85 SER A O 1
ATOM 662 N N . LEU A 1 86 ? 0.355 -7.423 2.290 1.00 93.38 86 LEU A N 1
ATOM 663 C CA . LEU A 1 86 ? 1.644 -7.175 2.948 1.00 93.38 86 LEU A CA 1
ATOM 664 C C . LEU A 1 86 ? 1.976 -8.205 4.026 1.00 93.38 86 LEU A C 1
ATOM 666 O O . LEU A 1 86 ? 3.138 -8.576 4.175 1.00 93.38 86 LEU A O 1
ATOM 670 N N . ILE A 1 87 ? 0.957 -8.686 4.736 1.00 92.50 87 ILE A N 1
ATOM 671 C CA . ILE A 1 87 ? 1.112 -9.636 5.844 1.00 92.50 87 ILE A CA 1
ATOM 672 C C . ILE A 1 87 ? 0.884 -11.094 5.419 1.00 92.50 87 ILE A C 1
ATOM 674 O O . ILE A 1 87 ? 1.313 -12.000 6.124 1.00 92.50 87 ILE A O 1
ATOM 678 N N . CYS A 1 88 ? 0.237 -11.351 4.272 1.00 92.31 88 CYS A N 1
ATOM 679 C CA . CYS A 1 88 ? -0.072 -12.717 3.828 1.00 92.31 88 CYS A CA 1
ATOM 680 C C . CYS A 1 88 ? 0.617 -13.171 2.534 1.00 92.31 88 CYS A C 1
ATOM 682 O O . CYS A 1 88 ? 0.631 -14.376 2.276 1.00 92.31 88 CYS A O 1
ATOM 684 N N . ALA A 1 89 ? 1.119 -12.270 1.682 1.00 92.56 89 ALA A N 1
ATOM 685 C CA . ALA A 1 89 ? 1.787 -12.682 0.449 1.00 92.56 89 ALA A CA 1
ATOM 686 C C . ALA A 1 89 ? 3.246 -13.064 0.715 1.00 92.56 89 ALA A C 1
ATOM 688 O O . ALA A 1 89 ? 3.990 -12.338 1.387 1.00 92.56 89 ALA A O 1
ATOM 689 N N . LYS A 1 90 ? 3.679 -14.179 0.122 1.00 92.88 90 LYS A N 1
ATOM 690 C CA . LYS A 1 90 ? 5.094 -14.551 0.078 1.00 92.88 90 LYS A CA 1
ATOM 691 C C . LYS A 1 90 ? 5.853 -13.531 -0.757 1.00 92.88 90 LYS A C 1
ATOM 693 O O . LYS A 1 90 ? 5.321 -13.017 -1.743 1.00 92.88 90 LYS A O 1
ATOM 698 N N . THR A 1 91 ? 7.096 -13.267 -0.384 1.00 91.81 91 THR A N 1
ATOM 699 C CA . THR A 1 91 ? 7.981 -12.467 -1.227 1.00 91.81 91 THR A CA 1
ATOM 700 C C . THR A 1 91 ? 8.704 -13.357 -2.222 1.00 91.81 91 THR A C 1
ATOM 702 O O . THR A 1 91 ? 9.246 -14.389 -1.836 1.00 91.81 91 THR A O 1
ATOM 705 N N . VAL A 1 92 ? 8.734 -12.955 -3.490 1.00 90.81 92 VAL A N 1
ATOM 706 C CA . VAL A 1 92 ? 9.455 -13.655 -4.561 1.00 90.81 92 VAL A CA 1
ATOM 707 C C . VAL A 1 92 ? 10.524 -12.766 -5.196 1.00 90.81 92 VAL A C 1
ATOM 709 O O . VAL A 1 92 ? 10.426 -11.539 -5.171 1.00 90.81 92 VAL A O 1
ATOM 712 N N . GLY A 1 93 ? 11.550 -13.390 -5.784 1.00 79.94 93 GLY A N 1
ATOM 713 C CA . GLY A 1 93 ? 12.620 -12.681 -6.499 1.00 79.94 93 GLY A CA 1
ATOM 714 C C . GLY A 1 93 ? 13.658 -12.006 -5.597 1.00 79.94 93 GLY A C 1
ATOM 715 O O . GLY A 1 93 ? 14.340 -11.087 -6.042 1.00 79.94 93 GLY A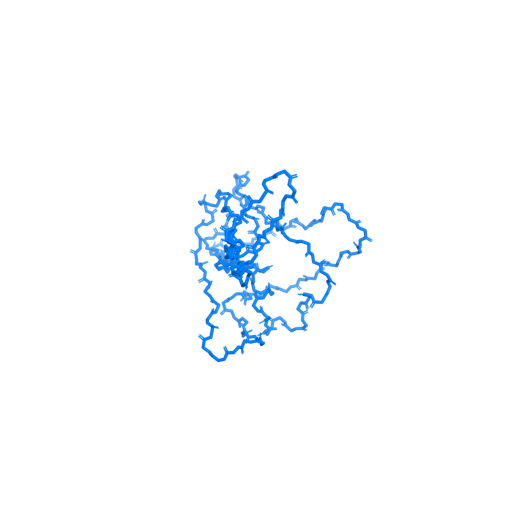 O 1
ATOM 716 N N . LYS A 1 94 ? 13.768 -12.442 -4.339 1.00 69.00 94 LYS A N 1
ATOM 717 C CA . LYS A 1 94 ? 14.800 -12.009 -3.393 1.00 69.00 94 LYS A CA 1
ATOM 718 C C . LYS A 1 94 ? 15.917 -13.046 -3.285 1.00 69.00 94 LYS A C 1
ATOM 720 O O . LYS A 1 94 ? 15.652 -14.236 -3.414 1.00 69.00 94 LYS A O 1
ATOM 725 N N . ALA A 1 95 ? 17.139 -12.583 -3.012 1.00 59.03 95 ALA A N 1
ATOM 726 C CA . ALA A 1 95 ? 18.183 -13.439 -2.455 1.00 59.03 95 ALA A CA 1
ATOM 727 C C . ALA A 1 95 ? 17.801 -13.826 -1.017 1.00 59.03 95 ALA A C 1
ATOM 729 O O . ALA A 1 95 ? 17.229 -12.999 -0.288 1.00 59.03 95 ALA A O 1
ATOM 730 N N . ASP A 1 96 ? 18.104 -15.067 -0.638 1.00 53.03 96 ASP A N 1
ATOM 731 C 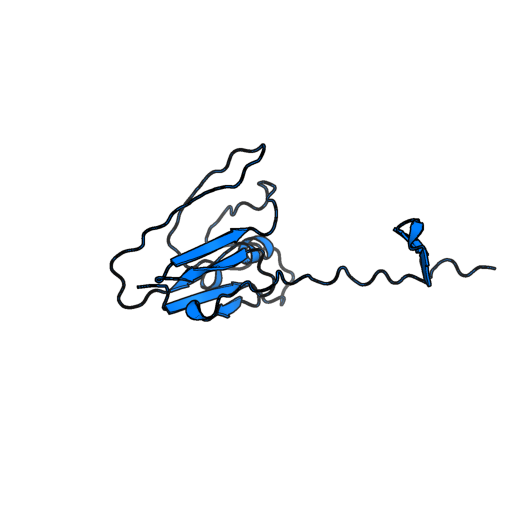CA . ASP A 1 96 ? 17.774 -15.636 0.669 1.00 53.03 96 ASP A CA 1
ATOM 732 C C . ASP A 1 96 ? 18.207 -14.698 1.810 1.00 53.03 96 ASP A C 1
ATOM 734 O O . ASP A 1 96 ? 19.341 -14.220 1.848 1.00 53.03 96 ASP A O 1
ATOM 738 N N . GLY A 1 97 ? 17.280 -14.395 2.727 1.00 52.75 97 GLY A N 1
ATOM 739 C CA . GLY A 1 97 ? 17.544 -13.591 3.92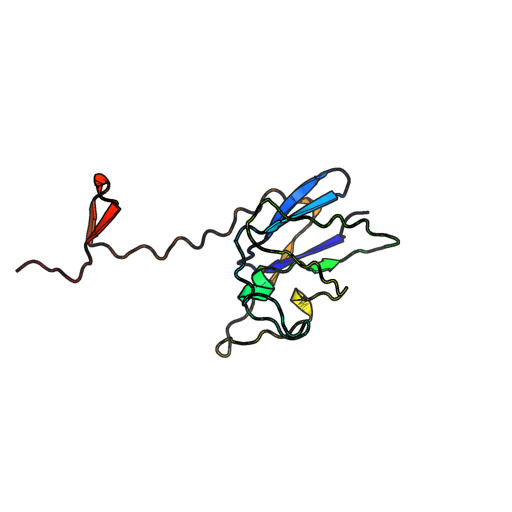9 1.00 52.75 97 GLY A CA 1
ATOM 740 C C . GLY A 1 97 ? 17.291 -12.081 3.822 1.00 52.75 97 GLY A C 1
ATOM 741 O O . GLY A 1 97 ? 17.426 -11.383 4.823 1.00 52.75 97 GLY A O 1
ATOM 742 N N . SER A 1 98 ? 16.880 -11.544 2.665 1.00 57.91 98 SER A N 1
ATOM 743 C CA . SER A 1 98 ? 16.398 -10.153 2.617 1.00 57.91 98 SER A CA 1
ATOM 744 C C . SER A 1 98 ? 14.934 -10.068 3.074 1.00 57.91 98 SER A C 1
ATOM 746 O O . SER A 1 98 ? 14.005 -10.439 2.361 1.00 57.91 98 SER A O 1
ATOM 748 N N . GLU A 1 99 ? 14.681 -9.567 4.278 1.00 57.50 99 GLU A N 1
ATOM 749 C CA . GLU A 1 99 ? 13.308 -9.386 4.764 1.00 57.50 99 GLU A CA 1
ATOM 750 C C . GLU A 1 99 ? 12.636 -8.178 4.100 1.00 57.50 99 GLU A C 1
ATOM 752 O O . GLU A 1 99 ? 13.282 -7.187 3.754 1.00 57.50 99 GLU A O 1
ATOM 757 N N . ASP A 1 100 ? 11.337 -8.286 3.806 1.00 67.50 100 ASP A N 1
ATOM 758 C CA . ASP A 1 100 ? 10.526 -7.098 3.532 1.00 67.50 100 ASP A CA 1
ATOM 759 C C . ASP A 1 100 ? 10.097 -6.539 4.870 1.00 67.50 100 ASP A C 1
ATOM 761 O O . 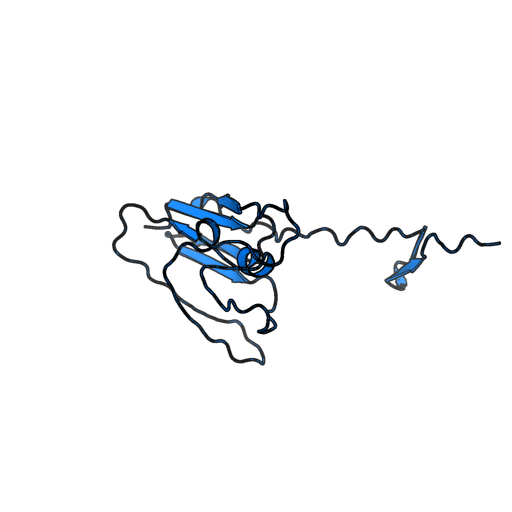ASP A 1 100 ? 9.216 -7.091 5.525 1.00 67.50 100 ASP A O 1
ATOM 765 N N . GLU A 1 101 ? 10.737 -5.454 5.282 1.00 83.38 101 GLU A N 1
ATOM 766 C CA . GLU A 1 101 ? 10.380 -4.786 6.523 1.00 83.38 101 GLU A CA 1
ATOM 767 C C . GLU A 1 101 ? 9.042 -4.066 6.315 1.00 83.38 101 GLU A C 1
ATOM 769 O O . GLU A 1 101 ? 8.967 -2.999 5.700 1.00 83.38 101 GLU A O 1
ATOM 774 N N . VAL A 1 102 ? 7.963 -4.705 6.764 1.00 90.50 102 VAL A N 1
ATOM 775 C CA . VAL A 1 102 ? 6.616 -4.136 6.801 1.00 90.50 102 VAL A CA 1
ATOM 776 C C . VAL A 1 102 ? 6.422 -3.476 8.159 1.00 90.50 102 VAL A C 1
ATOM 778 O O . VAL A 1 102 ? 6.602 -4.100 9.201 1.00 90.50 102 VAL A O 1
ATOM 781 N N . VAL A 1 103 ? 6.024 -2.210 8.145 1.00 92.75 103 VAL A N 1
ATOM 782 C CA . VAL A 1 103 ? 5.834 -1.395 9.341 1.00 92.75 103 VAL A CA 1
ATOM 783 C C . VAL A 1 103 ? 4.342 -1.203 9.580 1.00 92.75 103 VAL A C 1
ATOM 785 O O . VAL A 1 103 ? 3.599 -0.835 8.667 1.00 92.75 103 VAL A O 1
ATOM 788 N N . LYS A 1 104 ? 3.910 -1.444 10.820 1.00 93.19 104 LYS A N 1
ATOM 789 C CA . LYS A 1 104 ? 2.570 -1.094 11.295 1.00 93.19 104 LYS A CA 1
ATOM 790 C C . LYS A 1 104 ? 2.530 0.407 11.591 1.00 93.19 104 LYS A C 1
ATOM 792 O O . LYS A 1 104 ? 3.380 0.921 12.314 1.00 93.19 104 LYS A O 1
ATOM 797 N N . VAL A 1 105 ? 1.555 1.104 11.030 1.00 89.50 105 VAL A N 1
ATOM 798 C CA . VAL A 1 105 ? 1.385 2.554 11.102 1.00 89.50 105 VAL A CA 1
ATOM 799 C C . VAL A 1 105 ? 0.002 2.861 11.664 1.00 89.50 105 VAL A C 1
ATOM 801 O O . VAL A 1 105 ? -0.984 2.229 11.287 1.00 89.50 105 VAL A O 1
ATOM 804 N N . ASP A 1 106 ? -0.062 3.848 12.553 1.00 86.25 106 ASP A N 1
ATOM 805 C CA . ASP A 1 106 ? -1.309 4.411 13.070 1.00 86.25 106 ASP A CA 1
ATOM 806 C C . ASP A 1 106 ? -1.969 5.286 11.982 1.00 86.25 106 ASP A C 1
ATOM 808 O O . ASP A 1 106 ? -1.393 6.315 11.602 1.00 86.25 106 ASP A O 1
ATOM 812 N N . PRO A 1 107 ? -3.159 4.917 11.467 1.00 81.75 107 PRO A N 1
ATOM 813 C CA . PRO A 1 107 ? -3.831 5.661 10.400 1.00 81.75 107 PRO A CA 1
ATOM 814 C C . PRO A 1 107 ? -4.177 7.105 10.783 1.00 81.75 107 PRO A C 1
ATOM 816 O O . PRO A 1 107 ? -4.226 7.974 9.911 1.00 81.75 107 PRO A O 1
ATOM 819 N N . SER A 1 108 ? -4.383 7.389 12.075 1.00 76.62 108 SER A N 1
ATOM 820 C CA . SER A 1 108 ? -4.712 8.735 12.559 1.00 76.62 108 SER A CA 1
ATOM 821 C C . SER A 1 108 ? -3.525 9.699 12.463 1.00 76.62 108 SER A C 1
ATOM 823 O O . SER A 1 108 ? -3.714 10.894 12.237 1.00 76.62 108 SER A O 1
ATOM 825 N N . LYS A 1 109 ? -2.298 9.168 12.541 1.00 69.94 109 LYS A N 1
ATOM 826 C CA . LYS A 1 109 ? -1.032 9.917 12.469 1.00 69.94 109 LYS A CA 1
ATOM 827 C C . LYS A 1 109 ? -0.464 10.017 11.056 1.00 69.94 109 LYS A C 1
ATOM 829 O O . LYS A 1 109 ? 0.651 10.508 10.886 1.00 69.94 109 LYS A O 1
ATOM 834 N N . ALA A 1 110 ? -1.199 9.555 10.046 1.00 64.81 110 ALA A N 1
ATOM 835 C CA . ALA A 1 110 ? -0.763 9.587 8.657 1.00 64.81 110 ALA A CA 1
ATOM 836 C C . ALA A 1 110 ? -0.795 11.018 8.079 1.00 64.81 110 ALA A C 1
ATOM 838 O O . ALA A 1 110 ? -1.652 11.377 7.272 1.00 64.81 110 ALA A O 1
ATOM 839 N N . THR A 1 111 ? 0.165 11.840 8.490 1.00 56.72 111 THR A N 1
ATOM 840 C CA . THR A 1 111 ? 0.543 13.078 7.807 1.00 56.72 111 THR A CA 1
ATOM 841 C C . THR A 1 111 ? 1.757 12.758 6.959 1.00 56.72 111 THR A C 1
ATOM 843 O O . THR A 1 111 ? 2.737 12.263 7.508 1.00 56.72 111 THR A O 1
ATOM 846 N N . THR A 1 112 ? 1.645 13.001 5.648 1.00 50.81 112 THR A N 1
ATOM 847 C CA . THR A 1 112 ? 2.674 12.890 4.601 1.00 50.81 112 THR A CA 1
ATOM 848 C C . THR A 1 112 ? 3.959 12.247 5.112 1.00 50.81 112 THR A C 1
ATOM 850 O O . THR A 1 112 ? 4.911 12.955 5.441 1.00 50.81 112 THR A O 1
ATOM 853 N N . LEU A 1 113 ? 3.986 10.911 5.235 1.00 49.28 113 LEU A N 1
ATOM 854 C CA . LEU A 1 113 ? 5.271 10.245 5.411 1.00 49.28 113 LEU A CA 1
ATOM 855 C C . LEU A 1 113 ? 6.096 10.700 4.208 1.00 49.28 113 LEU A C 1
ATOM 857 O O . LEU A 1 113 ? 5.631 10.509 3.077 1.00 49.28 113 LEU A O 1
ATOM 861 N N . PRO A 1 114 ? 7.232 11.394 4.413 1.00 43.78 114 PRO A N 1
ATOM 862 C CA . PRO A 1 114 ? 8.047 11.790 3.286 1.00 43.78 114 PRO A CA 1
ATOM 863 C C . PRO A 1 114 ? 8.326 10.513 2.495 1.00 43.78 114 PRO A C 1
ATOM 865 O O . PRO A 1 114 ? 8.574 9.474 3.124 1.00 43.78 114 PRO A O 1
ATOM 868 N N . PRO A 1 115 ? 8.265 10.544 1.148 1.00 46.28 115 PRO A N 1
ATOM 869 C CA . PRO A 1 115 ? 8.800 9.433 0.382 1.00 46.28 115 PRO A CA 1
ATOM 870 C C . PRO A 1 115 ? 10.177 9.175 0.972 1.00 46.28 115 PRO A C 1
ATOM 872 O O . PRO A 1 115 ? 10.952 10.125 1.124 1.00 46.28 115 PRO A O 1
ATOM 875 N N . THR A 1 116 ? 10.450 7.941 1.402 1.00 46.50 116 THR A N 1
ATOM 876 C CA . THR A 1 116 ? 11.794 7.571 1.823 1.00 46.50 116 THR A CA 1
ATOM 877 C C . THR A 1 116 ? 12.639 7.759 0.578 1.00 46.50 116 THR A C 1
ATOM 879 O O . THR A 1 116 ? 12.721 6.897 -0.293 1.00 46.50 116 THR A O 1
ATOM 882 N N . THR A 1 117 ? 13.193 8.958 0.421 1.00 36.19 117 THR A N 1
ATOM 883 C CA . THR A 1 117 ? 14.260 9.224 -0.506 1.00 36.19 117 THR A CA 1
ATOM 884 C C . THR A 1 117 ? 15.371 8.363 0.044 1.00 36.19 117 THR A C 1
ATOM 886 O O . THR A 1 117 ? 16.095 8.746 0.959 1.00 36.19 117 THR A O 1
ATOM 889 N N . SER A 1 118 ? 15.496 7.150 -0.499 1.00 43.06 118 SER A N 1
ATOM 890 C CA . SER A 1 118 ? 16.806 6.547 -0.613 1.00 43.06 118 SER A CA 1
ATOM 891 C C . SER A 1 118 ? 17.643 7.656 -1.227 1.00 43.06 118 SER A C 1
ATOM 893 O O . SER A 1 118 ? 17.461 7.996 -2.403 1.00 43.06 118 SER A O 1
ATOM 895 N N . LYS A 1 119 ? 18.450 8.324 -0.398 1.00 34.28 119 LYS A N 1
ATOM 896 C CA . LYS A 1 119 ? 19.487 9.226 -0.871 1.00 34.28 119 LYS A CA 1
ATOM 897 C C . LYS A 1 119 ? 20.121 8.465 -2.034 1.00 34.28 119 LYS A C 1
ATOM 899 O O . LYS A 1 119 ? 20.522 7.318 -1.802 1.00 34.28 119 LYS A O 1
ATOM 904 N N . PRO A 1 120 ? 20.115 9.000 -3.273 1.00 43.03 120 PRO A N 1
ATOM 905 C CA . PRO A 1 120 ? 20.834 8.344 -4.352 1.00 43.03 120 PRO A CA 1
ATOM 906 C C . PRO A 1 120 ? 22.214 8.034 -3.778 1.00 43.03 120 PRO A C 1
ATOM 908 O O . PRO A 1 120 ? 22.751 8.927 -3.104 1.00 43.03 120 PRO A O 1
ATOM 911 N N . PRO A 1 121 ? 22.728 6.795 -3.913 1.00 48.56 121 PRO A N 1
ATOM 912 C CA . PRO A 1 121 ? 24.009 6.432 -3.322 1.00 48.56 121 PRO A CA 1
ATOM 913 C C . PRO A 1 121 ? 24.968 7.567 -3.639 1.00 48.56 121 PRO A C 1
ATOM 915 O O . PRO A 1 121 ? 25.045 7.984 -4.800 1.00 48.56 121 PRO A O 1
ATOM 918 N N . ALA A 1 122 ? 25.533 8.176 -2.590 1.00 52.03 122 ALA A N 1
ATOM 919 C CA . ALA A 1 122 ? 26.344 9.370 -2.751 1.00 52.03 122 ALA A CA 1
ATOM 920 C C . ALA A 1 122 ? 27.382 9.030 -3.816 1.00 52.03 122 ALA A C 1
ATOM 922 O O . ALA A 1 122 ? 28.161 8.096 -3.627 1.00 52.03 122 ALA A O 1
ATOM 923 N N . LYS A 1 123 ? 27.302 9.689 -4.980 1.00 58.34 123 LYS A N 1
ATOM 924 C CA . LYS A 1 123 ? 28.257 9.438 -6.055 1.00 58.34 123 LYS A CA 1
ATOM 925 C C . LYS A 1 123 ? 29.623 9.729 -5.442 1.00 58.34 123 LYS A C 1
ATOM 927 O O . LYS A 1 123 ? 29.830 10.840 -4.956 1.00 58.34 123 LYS A O 1
ATOM 932 N N . ASP A 1 124 ? 30.498 8.727 -5.383 1.00 66.50 124 ASP A N 1
ATOM 933 C CA . ASP A 1 124 ? 31.817 8.841 -4.757 1.00 66.50 124 ASP A CA 1
ATOM 934 C C . ASP A 1 124 ? 32.743 9.653 -5.682 1.00 66.50 124 ASP A C 1
ATOM 936 O O . ASP A 1 124 ? 33.615 9.130 -6.377 1.00 66.50 124 ASP A O 1
ATOM 940 N N . CYS A 1 125 ? 32.449 10.950 -5.787 1.00 71.69 125 CYS A N 1
ATOM 941 C CA . CYS A 1 125 ? 33.127 11.892 -6.664 1.00 71.69 125 CYS A CA 1
ATOM 942 C C . CYS A 1 125 ? 34.390 12.415 -5.972 1.00 71.69 125 CYS A C 1
ATOM 944 O O . CYS A 1 125 ? 34.384 12.707 -4.777 1.00 71.69 125 CYS A O 1
ATOM 946 N N . LEU A 1 126 ? 35.462 12.601 -6.740 1.00 74.50 126 LEU A N 1
ATOM 947 C CA . LEU A 1 126 ? 36.619 13.383 -6.307 1.00 74.50 126 LEU A CA 1
ATOM 948 C C . LEU A 1 126 ? 36.250 14.874 -6.202 1.00 74.50 126 LEU A C 1
ATOM 950 O O . LEU A 1 126 ? 36.664 15.551 -5.268 1.00 74.50 126 LEU A O 1
ATOM 954 N N . MET A 1 127 ? 35.441 15.369 -7.146 1.00 72.69 127 MET A N 1
ATOM 955 C CA . MET A 1 127 ? 34.927 16.739 -7.186 1.00 72.69 127 MET A CA 1
ATOM 956 C C . MET A 1 127 ? 33.630 16.796 -8.005 1.00 72.69 127 MET A C 1
ATOM 958 O O . MET A 1 127 ? 33.463 16.054 -8.978 1.00 72.69 127 MET A O 1
ATOM 962 N N . THR A 1 128 ? 32.714 17.686 -7.625 1.00 69.50 128 THR A N 1
ATOM 963 C CA . THR A 1 128 ? 31.500 18.003 -8.391 1.00 69.50 128 THR A CA 1
ATOM 964 C C . THR A 1 128 ? 31.630 19.378 -9.033 1.00 69.50 128 THR A C 1
ATOM 966 O O . THR A 1 128 ? 31.956 20.339 -8.338 1.00 69.50 128 THR A O 1
ATOM 969 N N . VAL A 1 129 ? 31.331 19.490 -10.331 1.00 76.62 129 VAL A N 1
ATOM 970 C CA . VAL A 1 129 ? 31.266 20.782 -11.034 1.00 76.62 129 VAL A CA 1
ATOM 971 C C . VAL A 1 129 ? 29.801 21.233 -11.079 1.00 76.62 129 VAL A C 1
ATOM 973 O O . VAL A 1 129 ? 29.037 20.704 -11.891 1.00 76.62 129 VAL A O 1
ATOM 976 N N . PRO A 1 130 ? 29.373 22.179 -10.219 1.00 63.72 130 PRO A N 1
ATOM 977 C CA . PRO A 1 130 ? 27.955 22.501 -10.037 1.00 63.72 130 PRO A CA 1
ATOM 978 C C . PRO A 1 130 ? 27.301 23.107 -11.285 1.00 63.72 130 PRO A C 1
ATOM 980 O O . PRO A 1 130 ? 26.127 22.859 -11.531 1.00 63.72 130 PRO A O 1
ATOM 983 N N . VAL A 1 131 ? 28.061 23.827 -12.116 1.00 72.50 131 VAL A N 1
ATOM 984 C CA . VAL A 1 131 ? 27.555 24.449 -13.355 1.00 72.50 131 VAL A CA 1
ATOM 985 C C . VAL A 1 131 ? 27.186 23.407 -14.421 1.00 72.50 131 VAL A C 1
ATOM 987 O O . VAL A 1 131 ? 26.292 23.638 -15.226 1.00 72.50 131 VAL A O 1
ATOM 990 N N . LEU A 1 132 ? 27.850 22.247 -14.417 1.00 72.19 132 LEU A N 1
ATOM 991 C CA . LEU A 1 132 ? 27.695 21.206 -15.442 1.00 72.19 132 LEU A CA 1
ATOM 992 C C . LEU A 1 132 ? 27.013 19.934 -14.917 1.00 72.19 132 LEU A C 1
ATOM 994 O O . LEU A 1 132 ? 26.860 18.973 -15.665 1.00 72.19 132 LEU A O 1
ATOM 998 N N . ASN A 1 133 ? 26.640 19.900 -13.632 1.00 70.12 133 ASN A N 1
ATOM 999 C CA . ASN A 1 133 ? 26.123 18.710 -12.945 1.00 70.12 133 ASN A CA 1
ATOM 1000 C C . ASN A 1 133 ? 26.972 17.440 -13.211 1.00 70.12 133 ASN A C 1
ATOM 1002 O O . ASN A 1 133 ? 26.453 16.334 -13.381 1.00 70.12 133 ASN A O 1
ATOM 1006 N N . TYR A 1 134 ? 28.296 17.618 -13.281 1.00 76.19 134 TYR A N 1
ATOM 1007 C CA . TYR A 1 134 ? 29.265 16.588 -13.663 1.00 76.19 134 TYR A CA 1
ATOM 1008 C C . TYR A 1 134 ? 30.049 16.078 -12.441 1.00 76.19 134 TYR A C 1
ATOM 1010 O O . TYR A 1 134 ? 30.487 16.871 -11.603 1.00 76.19 134 TYR A O 1
ATOM 1018 N N . CYS A 1 135 ? 30.227 14.755 -12.341 1.00 77.31 135 CYS A N 1
ATOM 1019 C CA . CYS A 1 135 ? 30.936 14.069 -11.252 1.00 77.31 135 CYS A CA 1
ATOM 1020 C C . CYS A 1 135 ? 32.267 13.517 -11.768 1.00 77.31 135 CYS A C 1
ATOM 1022 O O . CYS A 1 135 ? 32.269 12.649 -12.639 1.00 77.31 135 CYS A O 1
ATOM 1024 N N . VAL A 1 136 ? 33.387 13.994 -11.217 1.00 77.56 136 VAL A N 1
ATOM 1025 C CA . VAL A 1 136 ? 34.721 13.479 -11.556 1.00 77.56 136 VAL A CA 1
ATOM 1026 C C . VAL A 1 136 ? 34.979 12.198 -10.748 1.00 77.56 136 VAL A C 1
ATOM 1028 O O . VAL A 1 136 ? 35.021 12.275 -9.516 1.00 77.56 136 VAL A O 1
ATOM 1031 N N . PRO A 1 137 ? 35.139 11.018 -11.377 1.00 75.62 137 PRO A N 1
ATOM 1032 C CA . PRO A 1 137 ? 35.397 9.773 -10.656 1.00 75.62 137 PRO A CA 1
ATOM 1033 C C . PRO A 1 137 ? 36.812 9.756 -10.051 1.00 75.62 137 PRO A C 1
ATOM 1035 O O . PRO A 1 137 ? 37.775 10.161 -10.699 1.00 75.62 137 PRO A O 1
ATOM 1038 N N . LYS A 1 138 ? 36.967 9.220 -8.829 1.00 64.88 138 LYS A N 1
ATOM 1039 C CA . LYS A 1 138 ? 38.267 9.093 -8.122 1.00 64.88 138 LYS A CA 1
ATOM 1040 C C . LYS A 1 138 ? 39.330 8.255 -8.854 1.00 64.88 138 LYS A C 1
ATOM 1042 O O . LYS A 1 138 ? 40.493 8.275 -8.459 1.00 64.88 138 LYS A O 1
ATOM 1047 N N . ALA A 1 139 ? 38.948 7.518 -9.899 1.00 62.59 139 ALA A N 1
ATOM 1048 C CA . ALA A 1 139 ? 39.852 6.683 -10.690 1.00 62.59 139 ALA A CA 1
ATOM 1049 C C . ALA A 1 139 ? 40.801 7.489 -11.600 1.00 62.59 139 ALA A C 1
ATOM 1051 O O . ALA A 1 139 ? 41.819 6.954 -12.031 1.00 62.59 139 ALA A O 1
ATOM 1052 N N . TRP A 1 140 ? 40.527 8.776 -11.847 1.00 56.75 140 TRP A N 1
ATOM 1053 C CA . TRP A 1 140 ? 41.480 9.674 -12.504 1.00 56.75 140 TRP A CA 1
ATOM 1054 C C . TRP A 1 140 ? 42.400 10.331 -11.474 1.00 56.75 140 TRP A C 1
ATOM 1056 O O . TRP A 1 140 ? 42.256 11.500 -11.123 1.00 56.75 140 TRP A O 1
ATOM 1066 N N . LYS A 1 141 ? 43.371 9.557 -10.976 1.00 48.44 141 LYS A N 1
ATOM 1067 C CA . LYS A 1 141 ? 44.597 10.138 -10.424 1.00 48.44 141 LYS A CA 1
ATOM 1068 C C . LYS A 1 141 ? 45.403 10.684 -11.602 1.00 48.44 141 LYS A C 1
ATOM 1070 O O . LYS A 1 141 ? 45.891 9.902 -12.412 1.00 48.44 141 LYS A O 1
ATOM 1075 N N . PHE A 1 142 ? 45.482 12.007 -11.711 1.00 50.22 142 PHE A N 1
ATOM 1076 C CA . PHE A 1 142 ? 46.370 12.689 -12.648 1.00 50.22 142 PHE A CA 1
ATOM 1077 C C . PHE A 1 142 ? 47.820 12.282 -12.339 1.00 50.22 142 PHE A C 1
ATOM 1079 O O . PHE A 1 142 ? 48.306 12.545 -11.238 1.00 50.22 142 PHE A O 1
ATOM 1086 N N . TRP A 1 143 ? 48.451 11.583 -13.283 1.00 49.97 143 TRP A N 1
ATOM 1087 C CA . TRP A 1 143 ? 49.892 11.673 -13.512 1.00 49.97 143 TRP A CA 1
ATOM 1088 C C . TRP A 1 143 ? 50.130 12.844 -14.459 1.00 49.97 143 TRP A C 1
ATOM 1090 O O . TRP A 1 143 ? 49.301 12.998 -15.388 1.00 49.97 143 TRP A O 1
#

Foldseek 3Di:
DAFQKKKAFPQAQWWWADPPPNDIDIDGNDDDDVVLDDPDLQEHELVVRSDDMFTHHDPDDDDDDDDDDDDDDDDDDDDDDNDRSNVRHHYPDDDPPDDRDMDMDGSVPRDTPDNPPPPPPPQCAPDADVVVRDGHHPVPPDD

Secondary structure (DSSP, 8-state):
---SEEEEETT--EEEEE-STT-EEEEESS---STTS-SBTTEEEHHHHHT-EEEE-SS-----------S-SS--------S-HHHHSEEESPPTT----EEEE-GGG-S-PPP---------EEEEETTTTEEEETT----

Organism: Alexandrium catenella (NCBI:txid2925)

Radius of gyration: 19.68 Å; chains: 1; bounding box: 70×40×36 Å